Protein AF-A0A7S1HFL2-F1 (afdb_monomer)

Mean predicted aligned error: 7.96 Å

Foldseek 3Di:
DDDDDPPDDAFEEEDEQDELPDDDPCLVVVVVVVHQEYEYEANLYQQKDFDDPVCLVVLVVVCPPPPDDPVQSRTDFHDPVSLVVRVVSSCVRVSVVVSVVSVHHYYYDYDQRSRNGDVND

Structure (mmCIF, N/CA/C/O backbone):
data_AF-A0A7S1HFL2-F1
#
_entry.id   AF-A0A7S1HFL2-F1
#
loop_
_atom_site.group_PDB
_atom_site.id
_atom_site.type_symbol
_atom_site.label_atom_id
_atom_site.label_alt_id
_atom_site.label_comp_id
_atom_site.label_asym_id
_atom_site.label_entity_id
_atom_site.label_seq_id
_atom_site.pdbx_PDB_ins_code
_atom_site.Cartn_x
_atom_site.Cartn_y
_atom_site.Cartn_z
_atom_site.occupancy
_atom_site.B_iso_or_equiv
_atom_site.auth_seq_id
_atom_site.auth_comp_id
_atom_site.auth_asym_id
_atom_site.auth_atom_id
_atom_site.pdbx_PDB_model_num
ATOM 1 N N . ARG A 1 1 ? -19.509 8.795 45.569 1.00 49.56 1 ARG A N 1
ATOM 2 C CA . ARG A 1 1 ? -18.281 8.536 44.783 1.00 49.56 1 ARG A CA 1
ATOM 3 C C . ARG A 1 1 ? -18.625 8.914 43.355 1.00 49.56 1 ARG A C 1
ATOM 5 O O . ARG A 1 1 ? -19.427 8.216 42.755 1.00 49.56 1 ARG A O 1
ATOM 12 N N . ASN A 1 2 ? -18.162 10.076 42.904 1.00 45.69 2 ASN A N 1
ATOM 13 C CA . ASN A 1 2 ? -18.448 10.583 41.564 1.00 45.69 2 ASN A CA 1
ATOM 14 C C . ASN A 1 2 ? -17.575 9.798 40.585 1.00 45.69 2 ASN A C 1
ATOM 16 O O . ASN A 1 2 ? -16.364 9.736 40.781 1.00 45.69 2 ASN A O 1
ATOM 20 N N . GLY A 1 3 ? -18.198 9.133 39.615 1.00 58.06 3 GLY A N 1
ATOM 21 C CA . GLY A 1 3 ? -17.483 8.491 38.520 1.00 58.06 3 GLY A CA 1
ATOM 22 C C . GLY A 1 3 ? -16.973 9.572 37.580 1.00 58.06 3 GLY A C 1
ATOM 23 O O . GLY A 1 3 ? -17.768 10.179 36.868 1.00 58.06 3 GLY A O 1
ATOM 24 N N . GLU A 1 4 ? -15.670 9.835 37.611 1.00 61.69 4 GLU A N 1
ATOM 25 C CA . GLU A 1 4 ? -14.988 10.482 36.493 1.00 61.69 4 GLU A CA 1
ATOM 26 C C . GLU A 1 4 ? -15.217 9.612 35.255 1.00 61.69 4 GLU A C 1
ATOM 28 O O . GLU A 1 4 ? -14.902 8.419 35.255 1.00 61.69 4 GLU A O 1
ATOM 33 N N . ALA A 1 5 ? -15.831 10.189 34.222 1.00 65.38 5 ALA A N 1
ATOM 34 C CA . ALA A 1 5 ? -15.857 9.567 32.911 1.00 65.38 5 ALA A CA 1
ATOM 35 C C . ALA A 1 5 ? -14.399 9.355 32.487 1.00 65.38 5 ALA A C 1
ATOM 37 O O . ALA A 1 5 ? -13.624 10.311 32.479 1.00 65.38 5 ALA A O 1
ATOM 38 N N . ALA A 1 6 ? -14.017 8.108 32.205 1.00 67.50 6 ALA A N 1
ATOM 39 C CA . ALA A 1 6 ? -12.681 7.809 31.711 1.00 67.50 6 ALA A CA 1
ATOM 40 C C . ALA A 1 6 ? -12.424 8.662 30.461 1.00 67.50 6 ALA A C 1
ATOM 42 O O . ALA A 1 6 ? -13.254 8.684 29.550 1.00 67.50 6 ALA A O 1
ATOM 43 N N . GLU A 1 7 ? -11.312 9.394 30.455 1.00 75.38 7 GLU A N 1
ATOM 44 C CA . GLU A 1 7 ? -10.918 10.237 29.332 1.00 75.38 7 GLU A CA 1
ATOM 45 C C . GLU A 1 7 ? -10.885 9.386 28.053 1.00 75.38 7 GLU A C 1
ATOM 47 O O . GLU A 1 7 ? -10.297 8.299 28.034 1.00 75.38 7 GLU A O 1
ATOM 52 N N . SER A 1 8 ? -11.564 9.833 26.993 1.00 82.94 8 SER A N 1
ATOM 53 C CA . SER A 1 8 ? -11.578 9.103 25.726 1.00 82.94 8 SER A CA 1
ATOM 54 C C . SER A 1 8 ? -10.174 9.130 25.126 1.00 82.94 8 SER A C 1
ATOM 56 O O . SER A 1 8 ? -9.713 10.169 24.652 1.00 82.94 8 SER A O 1
ATOM 58 N N . ARG A 1 9 ? -9.482 7.993 25.160 1.00 89.81 9 ARG A N 1
ATOM 59 C CA . ARG A 1 9 ? -8.156 7.841 24.564 1.00 89.81 9 ARG A CA 1
ATOM 60 C C . ARG A 1 9 ? -8.297 7.649 23.058 1.00 89.81 9 ARG A C 1
ATOM 62 O O . ARG A 1 9 ? -8.972 6.722 22.634 1.00 89.81 9 ARG A O 1
ATOM 69 N N . PHE A 1 10 ? -7.613 8.486 22.286 1.00 95.38 10 PHE A N 1
ATOM 70 C CA . PHE A 1 10 ? -7.417 8.289 20.853 1.00 95.38 10 PHE A CA 1
ATOM 71 C C . PHE A 1 10 ? -6.078 7.587 20.609 1.00 95.38 10 PHE A C 1
ATOM 73 O O . PHE A 1 10 ? -5.065 7.922 21.232 1.00 95.38 10 PHE A O 1
ATOM 80 N N . SER A 1 11 ? -6.065 6.598 19.727 1.00 96.06 11 SER A N 1
ATOM 81 C CA . SER A 1 11 ? -4.929 5.726 19.460 1.00 96.06 11 SER A CA 1
ATOM 82 C C . SER A 1 11 ? -4.558 5.744 17.980 1.00 96.06 11 SER A C 1
ATOM 84 O O . SER A 1 11 ? -5.373 5.486 17.097 1.00 96.06 11 SER A O 1
ATOM 86 N N . VAL A 1 12 ? -3.289 6.055 17.718 1.00 97.75 12 VAL A N 1
ATOM 87 C CA . VAL A 1 12 ? -2.716 6.085 16.371 1.00 97.75 12 VAL A CA 1
ATOM 88 C C . VAL A 1 12 ? -1.641 5.017 16.286 1.00 97.75 12 VAL A C 1
ATOM 90 O O . VAL A 1 12 ? -0.760 4.951 17.145 1.00 97.75 12 VAL A O 1
ATOM 93 N N . MET A 1 13 ? -1.699 4.203 15.240 1.00 97.50 13 MET A N 1
ATOM 94 C CA . MET A 1 13 ? -0.617 3.304 14.850 1.00 97.50 13 MET A CA 1
ATOM 95 C C . MET A 1 13 ? -0.148 3.660 13.445 1.00 97.50 13 MET A C 1
ATOM 97 O O . MET A 1 13 ? -0.896 4.223 12.649 1.00 97.50 13 MET A O 1
ATOM 101 N N . PHE A 1 14 ? 1.105 3.358 13.142 1.00 96.88 14 PHE A N 1
ATOM 102 C CA . PHE A 1 14 ? 1.695 3.673 11.852 1.00 96.88 14 PHE A CA 1
ATOM 103 C C . PHE A 1 14 ? 2.691 2.599 11.430 1.00 96.88 14 PHE A C 1
ATOM 105 O O . PHE A 1 14 ? 3.210 1.856 12.268 1.00 96.88 14 PHE A O 1
ATOM 112 N N . GLY A 1 15 ? 2.957 2.529 10.130 1.00 94.00 15 GLY A N 1
ATOM 113 C CA . GLY A 1 15 ? 3.909 1.592 9.549 1.00 94.00 15 GLY A CA 1
ATOM 114 C C . GLY A 1 15 ? 4.395 2.045 8.178 1.00 94.00 15 GLY A C 1
ATOM 115 O O . GLY A 1 15 ? 3.791 2.907 7.544 1.00 94.00 15 GLY A O 1
ATOM 116 N N . SER A 1 16 ? 5.499 1.457 7.738 1.00 93.12 16 SER A N 1
ATOM 117 C CA . SER A 1 16 ? 6.137 1.704 6.445 1.00 93.12 16 SER A CA 1
ATOM 118 C C . SER A 1 16 ? 6.829 0.432 5.961 1.00 93.12 16 SER A C 1
ATOM 120 O O . SER A 1 16 ? 6.846 -0.584 6.665 1.00 93.12 16 SER A O 1
ATOM 122 N N . CYS A 1 17 ? 7.430 0.497 4.777 1.00 89.25 17 CYS A N 1
ATOM 123 C CA . CYS A 1 17 ? 8.318 -0.536 4.244 1.00 89.25 17 CYS A CA 1
ATOM 124 C C . CYS A 1 17 ? 7.645 -1.900 4.061 1.00 89.25 17 CYS A C 1
ATOM 126 O O . CYS A 1 17 ? 8.184 -2.958 4.406 1.00 89.25 17 CYS A O 1
ATOM 128 N N . ASN A 1 18 ? 6.445 -1.884 3.487 1.00 85.00 18 ASN A N 1
ATOM 129 C CA . ASN A 1 18 ? 5.624 -3.066 3.329 1.00 85.00 18 ASN A CA 1
ATOM 130 C C . ASN A 1 18 ? 5.770 -3.692 1.932 1.00 85.00 18 ASN A C 1
ATOM 132 O O . ASN A 1 18 ? 5.190 -3.260 0.935 1.00 85.00 18 ASN A O 1
ATOM 136 N N . LYS A 1 19 ? 6.534 -4.785 1.861 1.00 87.38 19 LYS A N 1
ATOM 137 C CA . LYS A 1 19 ? 6.695 -5.559 0.626 1.00 87.38 19 LYS A CA 1
ATOM 138 C C . LYS A 1 19 ? 5.514 -6.506 0.435 1.00 87.38 19 LYS A C 1
ATOM 140 O O . LYS A 1 19 ? 5.439 -7.5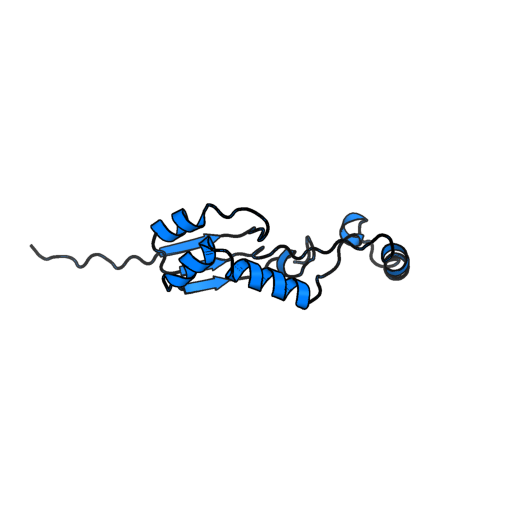53 1.072 1.00 87.38 19 LYS A O 1
ATOM 145 N N . VAL A 1 20 ? 4.625 -6.159 -0.497 1.00 86.94 20 VAL A N 1
ATOM 146 C CA . VAL A 1 20 ? 3.373 -6.886 -0.801 1.00 86.94 20 VAL A CA 1
ATOM 147 C C . VAL A 1 20 ? 3.579 -8.382 -1.079 1.00 86.94 20 VAL A C 1
ATOM 149 O O . VAL A 1 20 ? 2.706 -9.198 -0.807 1.00 86.94 20 VAL A O 1
ATOM 152 N N . ASN A 1 21 ? 4.742 -8.761 -1.606 1.00 86.25 21 ASN A N 1
ATOM 153 C CA . ASN A 1 21 ? 5.097 -10.141 -1.939 1.00 86.25 21 ASN A CA 1
ATOM 154 C C . ASN A 1 21 ? 5.703 -10.950 -0.775 1.00 86.25 21 ASN A C 1
ATOM 156 O O . ASN A 1 21 ? 6.100 -12.095 -0.990 1.00 86.25 21 ASN A O 1
ATOM 160 N N . TYR A 1 22 ? 5.808 -10.373 0.423 1.00 87.44 22 TYR A N 1
ATOM 161 C CA . TYR A 1 22 ? 6.270 -11.050 1.634 1.00 87.44 22 TYR A CA 1
ATOM 162 C C . TYR A 1 22 ? 5.096 -11.330 2.571 1.00 87.44 22 TYR A C 1
ATOM 164 O O . TYR A 1 22 ? 4.037 -10.711 2.481 1.00 87.44 22 TYR A O 1
ATOM 172 N N . GLU A 1 23 ? 5.297 -12.267 3.495 1.00 90.31 23 GLU A N 1
ATOM 173 C CA . GLU A 1 23 ? 4.355 -12.491 4.585 1.00 90.31 23 GLU A CA 1
ATOM 174 C C . GLU A 1 23 ? 4.264 -11.240 5.472 1.00 90.31 23 GLU A C 1
ATOM 176 O O . GLU A 1 23 ? 5.284 -10.656 5.842 1.00 90.31 23 GLU A O 1
ATOM 181 N N . GLN A 1 24 ? 3.041 -10.843 5.835 1.00 93.00 24 GLN A N 1
ATOM 182 C CA . GLN A 1 24 ? 2.776 -9.694 6.709 1.00 93.00 24 GLN A CA 1
ATOM 183 C C . GLN A 1 24 ? 2.163 -10.181 8.038 1.00 93.00 24 GLN A C 1
ATOM 185 O O . GLN A 1 24 ? 0.953 -10.046 8.250 1.00 93.00 24 GLN A O 1
ATOM 190 N N . PRO A 1 25 ? 2.962 -10.776 8.950 1.00 93.50 25 PRO A N 1
ATOM 191 C CA . PRO A 1 25 ? 2.459 -11.402 10.178 1.00 93.50 25 PRO A CA 1
ATOM 192 C C . PRO A 1 25 ? 2.063 -10.389 11.263 1.00 93.50 25 PRO A C 1
ATOM 194 O O . PRO A 1 25 ? 1.581 -10.773 12.325 1.00 93.50 25 PRO A O 1
ATOM 197 N N . PHE A 1 26 ? 2.276 -9.093 11.027 1.00 93.56 26 PHE A N 1
ATOM 198 C CA . PHE A 1 26 ? 2.026 -8.036 12.004 1.00 93.56 26 PHE A CA 1
ATOM 199 C C . PHE A 1 26 ? 0.560 -7.583 12.054 1.00 93.56 26 PHE A C 1
ATOM 201 O O . PHE A 1 26 ? 0.150 -7.012 13.063 1.00 93.56 26 PHE A O 1
ATOM 208 N N . TRP A 1 27 ? -0.259 -7.860 11.030 1.00 95.94 27 TRP A N 1
ATOM 209 C CA . TRP A 1 27 ? -1.660 -7.413 11.002 1.00 95.94 27 TRP A CA 1
ATOM 210 C C . TRP A 1 27 ? -2.502 -7.872 12.198 1.00 95.94 27 TRP A C 1
ATOM 212 O O . TRP A 1 27 ? -3.191 -7.024 12.764 1.00 95.94 27 TRP A O 1
ATOM 222 N N . PRO A 1 28 ? -2.424 -9.137 12.662 1.00 96.38 28 PRO A N 1
ATOM 223 C CA . PRO A 1 28 ? -3.138 -9.554 13.869 1.00 96.38 28 PRO A CA 1
ATOM 224 C C . PRO A 1 28 ? -2.715 -8.772 15.119 1.00 96.38 28 PRO A C 1
ATOM 226 O O . PRO A 1 28 ? -3.539 -8.501 15.989 1.00 96.38 28 PRO A O 1
ATOM 229 N N . ILE A 1 29 ? -1.439 -8.375 15.204 1.00 95.94 29 ILE A N 1
ATOM 230 C CA . ILE A 1 29 ? -0.909 -7.591 16.325 1.00 95.94 29 ILE A CA 1
ATOM 231 C C . ILE A 1 29 ? -1.489 -6.179 16.272 1.00 95.94 29 ILE A C 1
ATOM 233 O O . ILE A 1 29 ? -2.084 -5.735 17.251 1.00 95.94 29 ILE A O 1
ATOM 237 N N . VAL A 1 30 ? -1.394 -5.503 15.122 1.00 96.56 30 VAL A N 1
ATOM 238 C CA . VAL A 1 30 ? -1.967 -4.161 14.919 1.00 96.56 30 VAL A CA 1
ATOM 239 C C . VAL A 1 30 ? -3.468 -4.166 15.215 1.00 96.56 30 VAL A C 1
ATOM 241 O O . VAL A 1 30 ? -3.955 -3.330 15.971 1.00 96.56 30 VAL A O 1
ATOM 244 N N . GLN A 1 31 ? -4.193 -5.158 14.698 1.00 96.56 31 GLN A N 1
ATOM 245 C CA . GLN A 1 31 ? -5.624 -5.318 14.936 1.00 96.56 31 GLN A CA 1
ATOM 246 C C . GLN A 1 31 ? -5.956 -5.497 16.426 1.00 96.56 31 GLN A C 1
ATOM 248 O O . GLN A 1 31 ? -6.933 -4.922 16.902 1.00 96.56 31 GLN A O 1
ATOM 253 N N . SER A 1 32 ? -5.142 -6.241 17.185 1.00 96.81 32 SER A N 1
ATOM 254 C CA . SER A 1 32 ? -5.373 -6.474 18.621 1.00 96.81 32 SER A CA 1
ATOM 255 C C . SER A 1 32 ? -5.340 -5.196 19.468 1.00 96.81 32 SER A C 1
ATO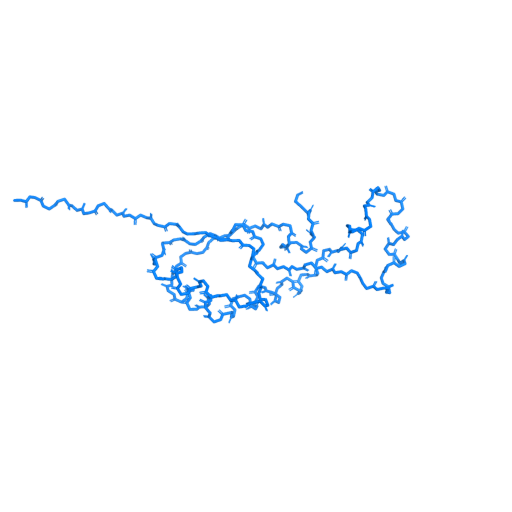M 257 O O . SER A 1 32 ? -5.943 -5.153 20.540 1.00 96.81 32 SER A O 1
ATOM 259 N N . HIS A 1 33 ? -4.690 -4.139 18.973 1.00 96.25 33 HIS A N 1
ATOM 260 C CA . HIS A 1 33 ? -4.659 -2.834 19.626 1.00 96.25 33 HIS A CA 1
ATOM 261 C C . HIS A 1 33 ? -5.889 -1.970 19.332 1.00 96.25 33 HIS A C 1
ATOM 263 O O . HIS A 1 33 ? -6.057 -0.957 20.005 1.00 96.25 33 HIS A O 1
ATOM 269 N N . SER A 1 34 ? -6.744 -2.370 18.381 1.00 95.88 34 SER A N 1
ATOM 270 C CA . SER A 1 34 ? -7.954 -1.634 17.980 1.00 95.88 34 SER A CA 1
ATOM 271 C C . SER A 1 34 ? -7.700 -0.129 17.769 1.00 95.88 34 SER A C 1
ATOM 273 O O . SER A 1 34 ? -8.344 0.683 18.433 1.00 95.88 34 SER A O 1
ATOM 275 N N . PRO A 1 35 ? -6.735 0.260 16.908 1.00 97.31 35 PRO A N 1
ATOM 276 C CA . PRO A 1 35 ? -6.406 1.665 16.706 1.00 97.31 35 PRO A CA 1
ATOM 277 C C . PRO A 1 35 ? -7.574 2.436 16.088 1.00 97.31 35 PRO A C 1
ATOM 279 O O . PRO A 1 35 ? -8.294 1.911 15.240 1.00 97.31 35 PRO A O 1
ATOM 282 N N . ASP A 1 36 ? -7.705 3.711 16.447 1.00 97.69 36 ASP A N 1
ATOM 283 C CA . ASP A 1 36 ? -8.673 4.618 15.821 1.00 97.69 36 ASP A CA 1
ATOM 284 C C . ASP A 1 36 ? -8.204 5.059 14.422 1.00 97.69 36 ASP A C 1
ATOM 286 O O . ASP A 1 36 ? -9.011 5.315 13.522 1.00 97.69 36 ASP A O 1
ATOM 290 N N . LEU A 1 37 ? -6.882 5.133 14.234 1.00 97.94 37 LEU A N 1
ATOM 291 C CA . LEU A 1 37 ? -6.230 5.558 13.000 1.00 97.94 37 LEU A CA 1
ATOM 292 C C . LEU A 1 37 ? -4.969 4.730 12.716 1.00 97.94 37 LEU A C 1
ATOM 294 O O . LEU A 1 37 ? -4.091 4.595 13.571 1.00 97.94 37 LEU A O 1
ATOM 298 N N . TRP A 1 38 ? -4.853 4.253 11.476 1.00 97.88 38 TRP A N 1
ATOM 299 C CA . TRP A 1 38 ? -3.621 3.727 10.894 1.00 97.88 38 TRP A CA 1
ATOM 300 C C . TRP A 1 38 ? -3.030 4.716 9.888 1.00 97.88 38 TRP A C 1
ATOM 302 O O . TRP A 1 38 ? -3.742 5.209 9.010 1.00 97.88 38 TRP A O 1
ATOM 312 N N . ILE A 1 39 ? -1.728 4.979 9.992 1.00 97.88 39 ILE A N 1
ATOM 313 C CA . ILE A 1 39 ? -0.994 5.838 9.059 1.00 97.88 39 ILE A CA 1
ATOM 314 C C . ILE A 1 39 ? 0.095 5.031 8.356 1.00 97.88 39 ILE A C 1
ATOM 316 O O . ILE A 1 39 ? 1.064 4.583 8.965 1.00 97.88 39 ILE A O 1
ATOM 320 N N . TRP A 1 40 ? -0.044 4.904 7.046 1.00 96.25 40 TRP A N 1
ATOM 321 C CA . TRP A 1 40 ? 1.038 4.497 6.162 1.00 96.25 40 TRP A CA 1
ATOM 322 C C . TRP A 1 40 ? 2.033 5.647 5.993 1.00 96.25 40 TRP A C 1
ATOM 324 O O . TRP A 1 40 ? 1.649 6.730 5.556 1.00 96.25 40 TRP A O 1
ATOM 334 N N . MET A 1 41 ? 3.298 5.444 6.352 1.00 94.75 41 MET A N 1
ATOM 335 C CA . MET A 1 41 ? 4.302 6.514 6.302 1.00 94.75 41 MET A CA 1
ATOM 336 C C . MET A 1 41 ? 5.119 6.546 5.007 1.00 94.75 41 MET A C 1
ATOM 338 O O . MET A 1 41 ? 5.977 7.414 4.883 1.00 94.75 41 MET A O 1
ATOM 342 N N . GLY A 1 42 ? 4.864 5.639 4.061 1.00 91.38 42 GLY A N 1
ATOM 343 C CA . GLY A 1 42 ? 5.676 5.482 2.856 1.00 91.38 42 GLY A CA 1
ATOM 344 C C . GLY A 1 42 ? 6.144 4.045 2.652 1.00 91.38 42 GLY A C 1
ATOM 345 O O . GLY A 1 42 ? 5.996 3.199 3.544 1.00 91.38 42 GLY A O 1
ATOM 346 N N . ASP A 1 43 ? 6.683 3.763 1.468 1.00 89.56 43 ASP A N 1
ATOM 347 C CA . ASP A 1 43 ? 7.023 2.412 1.018 1.00 89.56 43 ASP A CA 1
ATOM 348 C C . ASP A 1 43 ? 5.852 1.440 1.213 1.00 89.56 43 ASP A C 1
ATOM 350 O O . ASP A 1 43 ? 5.989 0.320 1.726 1.00 89.56 43 ASP A O 1
ATOM 354 N N . ASN A 1 44 ? 4.651 1.894 0.863 1.00 90.31 44 ASN A N 1
ATOM 355 C CA . ASN A 1 44 ? 3.437 1.102 1.052 1.00 90.31 44 ASN A CA 1
ATOM 356 C C . ASN A 1 44 ? 3.413 -0.066 0.062 1.00 90.31 44 ASN A C 1
ATOM 358 O O . ASN A 1 44 ? 2.874 -1.141 0.351 1.00 90.31 44 ASN A O 1
ATOM 362 N N . VAL A 1 45 ? 4.021 0.172 -1.103 1.00 90.00 45 VAL A N 1
ATOM 363 C CA . VAL A 1 45 ? 4.357 -0.809 -2.126 1.00 90.00 45 VAL A CA 1
ATOM 364 C C . VAL A 1 45 ? 5.779 -0.565 -2.640 1.00 90.00 45 VAL A C 1
ATOM 366 O O . VAL A 1 45 ? 6.272 0.554 -2.632 1.00 90.00 45 VAL A O 1
ATOM 369 N N . TYR A 1 46 ? 6.424 -1.616 -3.155 1.00 87.50 46 TYR A N 1
ATOM 370 C CA . TYR A 1 46 ? 7.753 -1.521 -3.770 1.00 87.50 46 TYR A CA 1
ATOM 371 C C . TYR A 1 46 ? 7.651 -1.709 -5.278 1.00 87.50 46 TYR A C 1
ATOM 373 O O . TYR A 1 46 ? 7.551 -2.839 -5.774 1.00 87.50 46 TYR A O 1
ATOM 381 N N . ALA A 1 47 ? 7.633 -0.601 -6.016 1.00 86.06 47 ALA A N 1
ATOM 382 C CA . ALA A 1 47 ? 7.379 -0.622 -7.450 1.00 86.06 47 ALA A CA 1
ATOM 383 C C . ALA A 1 47 ? 8.642 -0.600 -8.317 1.00 86.06 47 ALA A C 1
ATOM 385 O O . ALA A 1 47 ? 8.515 -0.672 -9.543 1.00 86.06 47 ALA A O 1
ATOM 386 N N . ASP A 1 48 ? 9.840 -0.591 -7.731 1.00 83.62 48 ASP A N 1
ATOM 387 C CA . ASP A 1 48 ? 11.114 -0.463 -8.445 1.00 83.62 48 ASP A CA 1
ATOM 388 C C . ASP A 1 48 ? 11.187 -1.369 -9.662 1.00 83.62 48 ASP A C 1
ATOM 390 O O . ASP A 1 48 ? 10.937 -2.586 -9.611 1.00 83.62 48 ASP A O 1
ATOM 394 N N . ARG A 1 49 ? 11.508 -0.768 -10.803 1.00 79.69 49 ARG A N 1
ATOM 395 C CA . ARG A 1 49 ? 11.716 -1.501 -12.041 1.00 79.69 49 ARG A CA 1
ATOM 396 C C . ARG A 1 49 ? 13.183 -1.411 -12.416 1.00 79.69 49 ARG A C 1
ATOM 398 O O . ARG A 1 49 ? 13.690 -0.336 -12.703 1.00 79.69 49 ARG A O 1
ATOM 405 N N . LYS A 1 50 ? 13.841 -2.570 -12.476 1.00 81.38 50 LYS A N 1
ATOM 406 C CA . LYS A 1 50 ? 15.140 -2.682 -13.139 1.00 81.38 50 LYS A CA 1
ATOM 407 C C . LYS A 1 50 ? 14.937 -2.707 -14.648 1.00 81.38 50 LYS A C 1
ATOM 409 O O . LYS A 1 50 ? 14.137 -3.507 -15.142 1.00 81.38 50 LYS A O 1
ATOM 414 N N . ARG A 1 51 ? 15.691 -1.877 -15.363 1.00 80.69 51 ARG A N 1
ATOM 415 C CA . ARG A 1 51 ? 15.804 -1.945 -16.820 1.00 80.69 51 ARG A CA 1
ATOM 416 C C . ARG A 1 51 ? 16.322 -3.318 -17.229 1.00 80.69 51 ARG A C 1
ATOM 418 O O . ARG A 1 51 ? 17.223 -3.883 -16.607 1.00 80.69 51 ARG A O 1
ATOM 425 N N . THR A 1 52 ? 15.752 -3.856 -18.294 1.00 82.44 52 THR A N 1
ATOM 426 C CA . THR A 1 52 ? 16.229 -5.090 -18.919 1.00 82.44 52 THR A CA 1
ATOM 427 C C . THR A 1 52 ? 17.514 -4.832 -19.702 1.00 82.44 52 THR A C 1
ATOM 429 O O . TH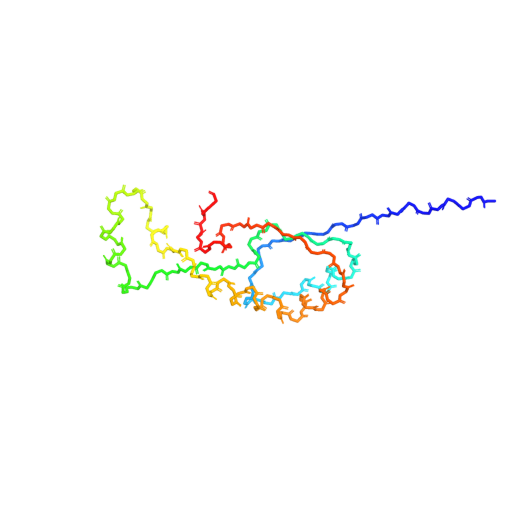R A 1 52 ? 17.775 -3.710 -20.136 1.00 82.44 52 THR A O 1
ATOM 432 N N . LEU A 1 53 ? 18.301 -5.884 -19.960 1.00 82.56 53 LEU A 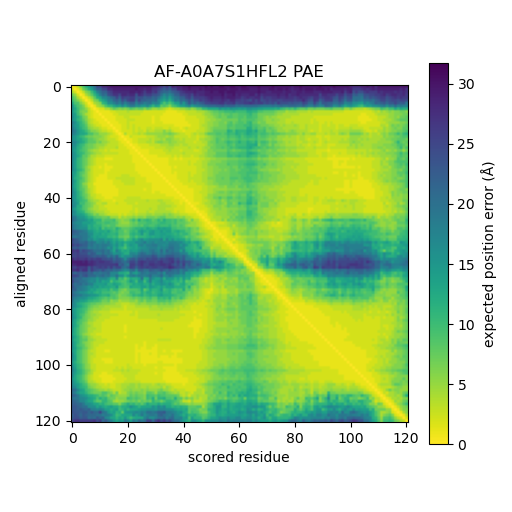N 1
ATOM 433 C CA . LEU A 1 53 ? 19.516 -5.780 -20.780 1.00 82.56 53 LEU A CA 1
ATOM 434 C C . LEU A 1 53 ? 19.235 -5.207 -22.179 1.00 82.56 53 LEU A C 1
ATOM 436 O O . LEU A 1 53 ? 20.100 -4.554 -22.756 1.00 82.56 53 LEU A O 1
ATOM 440 N N . GLN A 1 54 ? 18.029 -5.422 -22.712 1.00 81.75 54 GLN A N 1
ATOM 441 C CA . GLN A 1 54 ? 17.592 -4.877 -23.997 1.00 81.75 54 GLN A CA 1
ATOM 442 C C . GLN A 1 54 ? 17.325 -3.363 -23.947 1.00 81.75 54 GLN A C 1
ATOM 444 O O . GLN A 1 54 ? 17.471 -2.682 -24.961 1.00 81.75 54 GLN A O 1
ATOM 449 N N . GLU A 1 55 ? 16.947 -2.824 -22.789 1.00 80.31 55 GLU A N 1
ATOM 450 C CA . GLU A 1 55 ? 16.635 -1.402 -22.599 1.00 80.31 55 GLU A CA 1
ATOM 451 C C . GLU A 1 55 ? 17.892 -0.564 -22.305 1.00 80.31 55 GLU A C 1
ATOM 453 O O . GLU A 1 55 ? 17.929 0.623 -22.649 1.00 80.31 55 GLU A O 1
ATOM 458 N N . LEU A 1 56 ? 18.948 -1.179 -21.750 1.00 78.31 56 LEU A N 1
ATOM 459 C CA . LEU A 1 56 ? 20.189 -0.486 -21.369 1.00 78.31 56 LEU A CA 1
ATOM 460 C C . LEU A 1 56 ? 20.841 0.308 -22.521 1.00 78.31 56 LEU A C 1
ATOM 462 O O . LEU A 1 56 ? 21.181 1.470 -22.292 1.00 78.31 56 LEU A O 1
ATOM 466 N N . PRO A 1 57 ? 20.997 -0.216 -23.759 1.00 77.19 57 PRO A N 1
ATOM 467 C CA . PRO A 1 57 ? 21.674 0.526 -24.826 1.00 77.19 57 PRO A CA 1
ATOM 468 C C . PRO A 1 57 ? 20.936 1.808 -25.237 1.00 77.19 57 PRO A C 1
ATOM 470 O O . PRO A 1 57 ? 21.573 2.816 -25.541 1.00 77.19 57 PRO A O 1
ATOM 473 N N . ARG A 1 58 ? 19.594 1.795 -25.225 1.00 69.88 58 ARG A N 1
ATOM 474 C CA . ARG A 1 58 ? 18.781 2.988 -25.516 1.00 69.88 58 ARG A CA 1
ATOM 475 C C . ARG A 1 58 ? 18.868 4.003 -24.390 1.00 69.88 58 ARG A C 1
ATOM 477 O O . ARG A 1 58 ? 19.131 5.172 -24.654 1.00 69.88 58 ARG A O 1
ATOM 484 N N . ALA A 1 59 ? 18.683 3.558 -23.151 1.00 68.25 59 ALA A N 1
ATOM 485 C CA . ALA A 1 59 ? 18.749 4.438 -21.993 1.00 68.25 59 ALA A CA 1
ATOM 486 C C . ALA A 1 59 ? 20.128 5.120 -21.882 1.00 68.25 59 ALA A C 1
ATOM 488 O O . ALA A 1 59 ? 20.198 6.317 -21.614 1.00 68.25 59 ALA A O 1
ATOM 489 N N . TRP A 1 60 ? 21.219 4.402 -22.183 1.00 65.81 60 TRP A N 1
ATOM 490 C CA . TRP A 1 60 ? 22.583 4.929 -22.069 1.00 65.81 60 TRP A CA 1
ATOM 491 C C . TRP A 1 60 ? 22.890 6.012 -23.109 1.00 65.81 60 TRP A C 1
ATOM 493 O O . TRP A 1 60 ? 23.605 6.967 -22.816 1.00 65.81 60 TRP A O 1
ATOM 503 N N . MET A 1 61 ? 22.312 5.926 -24.316 1.00 61.47 61 MET A N 1
ATOM 504 C CA . MET A 1 61 ? 22.417 7.008 -25.307 1.00 61.47 61 MET A CA 1
ATOM 505 C C . MET A 1 61 ? 21.750 8.303 -24.829 1.00 61.47 61 MET A C 1
ATOM 507 O O . MET A 1 61 ? 22.246 9.384 -25.143 1.00 61.47 61 MET A O 1
ATOM 511 N N . HIS A 1 62 ? 20.671 8.204 -24.050 1.00 59.69 62 HIS A N 1
ATOM 512 C CA . HIS A 1 62 ? 19.958 9.359 -23.503 1.00 59.69 62 HIS A CA 1
ATOM 513 C C . HIS A 1 62 ? 20.566 9.894 -22.194 1.00 59.69 62 HIS A C 1
ATOM 515 O O . HIS A 1 62 ? 20.367 11.063 -21.878 1.00 59.69 62 HIS A O 1
ATOM 521 N N . SER A 1 63 ? 21.347 9.094 -21.456 1.00 61.44 63 SER A N 1
ATOM 522 C CA . SER A 1 63 ? 21.892 9.468 -20.138 1.00 61.44 63 SER A CA 1
ATOM 523 C C . SER A 1 63 ? 23.284 10.114 -20.164 1.00 61.44 63 SER A C 1
ATOM 525 O O . SER A 1 63 ? 23.856 10.386 -19.109 1.00 61.44 63 SER A O 1
ATOM 527 N N . ARG A 1 64 ? 23.864 10.398 -21.341 1.00 57.50 64 ARG A N 1
ATOM 528 C CA . ARG A 1 64 ? 25.239 10.940 -21.468 1.00 57.50 64 ARG A CA 1
ATOM 529 C C . ARG A 1 64 ? 25.443 12.355 -20.897 1.00 57.50 64 ARG A C 1
ATOM 531 O O . ARG A 1 64 ? 26.543 12.885 -21.014 1.00 57.50 64 ARG A O 1
ATOM 538 N N . GLN A 1 65 ? 24.423 12.968 -20.297 1.00 53.59 65 GLN A N 1
ATOM 539 C CA . GLN A 1 65 ? 24.471 14.343 -19.786 1.00 53.59 65 GLN A CA 1
ATOM 540 C C . GLN A 1 65 ? 24.167 14.486 -18.285 1.00 53.59 65 GLN A C 1
ATOM 542 O O . GLN A 1 65 ? 24.240 15.600 -17.781 1.00 53.59 65 GLN A O 1
ATOM 547 N N . SER A 1 66 ? 23.848 13.414 -17.551 1.00 61.00 66 SER A N 1
ATOM 548 C CA . SER A 1 66 ? 23.202 13.557 -16.233 1.00 61.00 66 SER A CA 1
ATOM 549 C C . SER A 1 66 ? 24.078 13.309 -14.998 1.00 61.00 66 SER A C 1
ATOM 551 O O . SER A 1 66 ? 23.584 13.488 -13.893 1.00 61.00 66 SER A O 1
ATOM 553 N N . GLY A 1 67 ? 25.351 12.905 -15.127 1.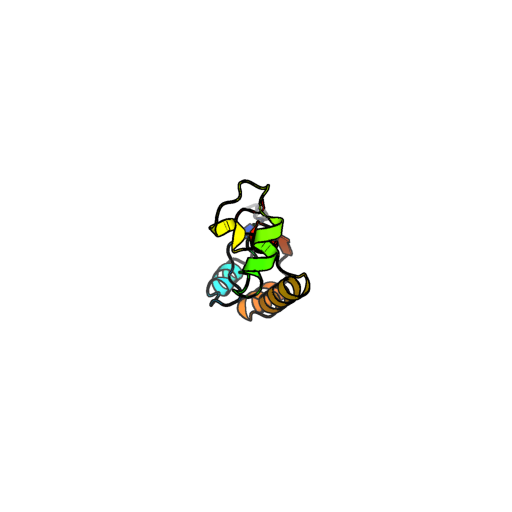00 66.44 67 GLY A N 1
ATOM 554 C CA . GLY A 1 67 ? 26.210 12.640 -13.951 1.00 66.44 67 GLY A CA 1
ATOM 555 C C . GLY A 1 67 ? 25.702 11.512 -13.033 1.00 66.44 67 GLY A C 1
ATOM 556 O O . GLY A 1 67 ? 26.142 11.392 -11.896 1.00 66.44 67 GLY A O 1
ATOM 557 N N . MET A 1 68 ? 24.772 10.703 -13.538 1.00 69.19 68 MET A N 1
ATOM 558 C CA . MET A 1 68 ? 24.043 9.666 -12.815 1.00 69.19 68 MET A CA 1
ATOM 559 C C . MET A 1 68 ? 24.924 8.433 -12.578 1.00 69.19 68 MET A C 1
ATOM 561 O O . MET A 1 68 ? 25.695 8.041 -13.463 1.00 69.19 68 MET A O 1
ATOM 565 N N . ASN A 1 69 ? 24.823 7.816 -11.397 1.00 71.44 69 ASN A N 1
ATOM 566 C CA . ASN A 1 69 ? 25.607 6.624 -11.088 1.00 71.44 69 ASN A CA 1
ATOM 567 C C . ASN A 1 69 ? 25.007 5.377 -11.778 1.00 71.44 69 ASN A C 1
ATOM 569 O O . ASN A 1 69 ? 23.867 5.376 -12.248 1.00 71.44 69 ASN A O 1
ATOM 573 N N . MET A 1 70 ? 25.797 4.304 -11.885 1.00 71.56 70 MET A N 1
ATOM 574 C CA . MET A 1 70 ? 25.359 3.088 -12.578 1.00 71.56 70 MET A CA 1
ATOM 575 C C . MET A 1 70 ? 24.144 2.432 -11.910 1.00 71.56 70 MET A C 1
ATOM 577 O O . MET A 1 70 ? 23.331 1.862 -12.625 1.00 71.56 70 MET A O 1
ATOM 581 N N . LEU A 1 71 ? 24.012 2.495 -10.583 1.00 71.25 71 LEU A N 1
ATOM 582 C CA . LEU A 1 71 ? 22.868 1.930 -9.866 1.00 71.25 71 LEU A CA 1
ATOM 583 C C . LEU A 1 71 ? 21.589 2.704 -10.186 1.00 71.25 71 LEU A C 1
ATOM 585 O O . LEU A 1 71 ? 20.630 2.068 -10.606 1.00 71.25 71 LEU A O 1
ATOM 589 N N . ASP A 1 72 ? 21.594 4.035 -10.124 1.00 69.25 72 ASP A N 1
ATOM 590 C CA . ASP A 1 72 ? 20.421 4.859 -10.470 1.00 69.25 72 ASP A CA 1
ATOM 591 C C . ASP A 1 72 ? 20.007 4.632 -11.932 1.00 69.25 72 ASP A C 1
ATOM 593 O O . ASP A 1 72 ? 18.828 4.548 -12.272 1.00 69.25 72 ASP A O 1
ATOM 597 N N . PHE A 1 73 ? 20.991 4.433 -12.816 1.00 74.50 73 PHE A N 1
ATOM 598 C CA . PHE A 1 73 ? 20.748 4.096 -14.215 1.00 74.50 73 PHE A CA 1
ATOM 599 C C . PHE A 1 73 ? 20.083 2.724 -14.410 1.00 74.50 73 PHE A C 1
ATOM 601 O O . PHE A 1 73 ? 19.441 2.482 -15.436 1.00 74.50 73 PHE A O 1
ATOM 608 N N . LEU A 1 74 ? 20.213 1.794 -13.466 1.00 76.31 74 LEU A N 1
ATOM 609 C CA . LEU A 1 74 ? 19.545 0.499 -13.577 1.00 76.31 74 LEU A CA 1
ATOM 610 C C . LEU A 1 74 ? 18.056 0.584 -13.255 1.00 76.31 74 LEU A C 1
ATOM 612 O O . LEU A 1 74 ?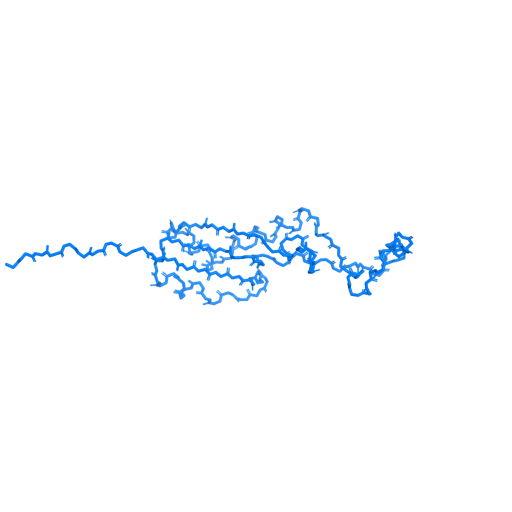 17.327 -0.311 -13.682 1.00 76.31 74 LEU A O 1
ATOM 616 N N . PHE A 1 75 ? 17.600 1.627 -12.562 1.00 77.56 75 PHE A N 1
ATOM 617 C CA . PHE A 1 75 ? 16.211 1.763 -12.139 1.00 77.56 75 PHE A CA 1
ATOM 618 C C . PHE A 1 75 ? 15.457 2.823 -12.943 1.00 77.56 75 PHE A C 1
ATOM 620 O O . PHE A 1 75 ? 16.022 3.789 -13.461 1.00 77.56 75 PHE A O 1
ATOM 627 N N . GLU A 1 76 ? 14.157 2.614 -13.102 1.00 75.56 76 GLU A N 1
ATOM 628 C CA . GLU A 1 76 ? 13.269 3.571 -13.748 1.00 75.56 76 GLU A CA 1
ATOM 629 C C . GLU A 1 76 ? 11.875 3.545 -13.129 1.00 75.56 76 GLU A C 1
ATOM 631 O O . GLU A 1 76 ? 11.478 2.488 -12.626 1.00 75.56 76 GLU A O 1
ATOM 636 N N . PRO A 1 77 ? 11.125 4.665 -13.210 1.00 76.38 77 PRO A N 1
ATOM 637 C CA . PRO A 1 77 ? 9.791 4.728 -12.643 1.00 76.38 77 PRO A CA 1
ATOM 638 C C . PRO A 1 77 ? 8.910 3.596 -13.161 1.00 76.38 77 PRO A C 1
ATOM 640 O O . PRO A 1 77 ? 8.914 3.248 -14.349 1.00 76.38 77 PRO A O 1
ATOM 643 N N . ALA A 1 78 ? 8.119 3.033 -12.259 1.00 82.94 78 ALA A N 1
ATOM 644 C CA . ALA A 1 78 ? 7.159 2.006 -12.611 1.00 82.94 78 ALA A CA 1
ATOM 645 C C . ALA A 1 78 ? 6.030 2.583 -13.485 1.00 82.94 78 ALA A C 1
ATOM 647 O O . ALA A 1 78 ? 5.573 3.699 -13.238 1.00 82.94 78 ALA A O 1
ATOM 648 N N . PRO A 1 79 ? 5.505 1.829 -14.468 1.00 85.19 79 PRO A N 1
ATOM 649 C CA . PRO A 1 79 ? 4.276 2.229 -15.144 1.00 85.19 79 PRO A CA 1
A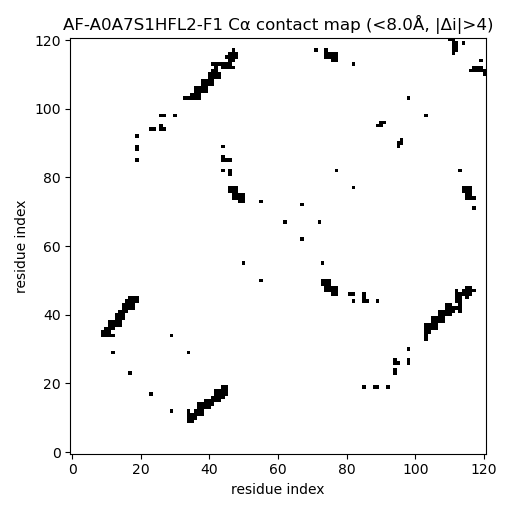TOM 650 C C . PRO A 1 79 ? 3.094 2.203 -14.161 1.00 85.19 79 PRO A C 1
ATOM 652 O O . PRO A 1 79 ? 3.039 1.337 -13.283 1.00 85.19 79 PRO A O 1
ATOM 655 N N . GLU A 1 80 ? 2.110 3.090 -14.350 1.00 87.25 80 GLU A N 1
ATOM 656 C CA . GLU A 1 80 ? 0.912 3.196 -13.492 1.00 87.25 80 GLU A CA 1
ATOM 657 C C . GLU A 1 80 ? 0.232 1.835 -13.279 1.00 87.25 80 GLU A C 1
ATOM 659 O O . GLU A 1 80 ? -0.197 1.505 -12.176 1.00 87.25 80 GLU A O 1
ATOM 664 N N . GLN A 1 81 ? 0.179 0.999 -14.320 1.00 90.25 81 GLN A N 1
ATOM 665 C CA . GLN A 1 81 ? -0.445 -0.321 -14.245 1.00 90.25 81 GLN A CA 1
ATOM 666 C C . GLN A 1 81 ? 0.257 -1.241 -13.234 1.00 90.25 81 GLN A C 1
ATOM 668 O O . GLN A 1 81 ? -0.411 -2.026 -12.565 1.00 90.25 81 GLN A O 1
ATOM 673 N N . LYS A 1 82 ? 1.586 -1.137 -13.092 1.00 88.75 82 LYS A N 1
ATOM 674 C CA . LYS A 1 82 ? 2.345 -1.905 -12.094 1.00 88.75 82 LYS A CA 1
ATOM 675 C C . LYS A 1 82 ? 2.037 -1.408 -10.684 1.00 88.75 82 LYS A C 1
ATOM 677 O O . LYS A 1 82 ? 1.807 -2.230 -9.803 1.00 88.75 82 LYS A O 1
ATOM 682 N N . LEU A 1 83 ? 1.993 -0.090 -10.488 1.00 89.12 83 LEU A N 1
ATOM 683 C CA . LEU A 1 83 ? 1.621 0.515 -9.206 1.00 89.12 83 LEU A CA 1
ATOM 684 C C . LEU A 1 83 ? 0.219 0.082 -8.780 1.00 89.12 83 LEU A C 1
ATOM 686 O O . LEU A 1 83 ? 0.043 -0.435 -7.681 1.00 89.12 83 LEU A O 1
ATOM 690 N N . ARG A 1 84 ? -0.758 0.198 -9.685 1.00 91.69 84 ARG A N 1
ATOM 691 C CA . ARG A 1 84 ? -2.137 -0.241 -9.452 1.00 91.69 84 ARG A CA 1
ATOM 692 C C . ARG A 1 84 ? -2.200 -1.707 -9.032 1.00 91.69 84 ARG A C 1
ATOM 694 O O . ARG A 1 84 ? -2.805 -2.011 -8.015 1.00 91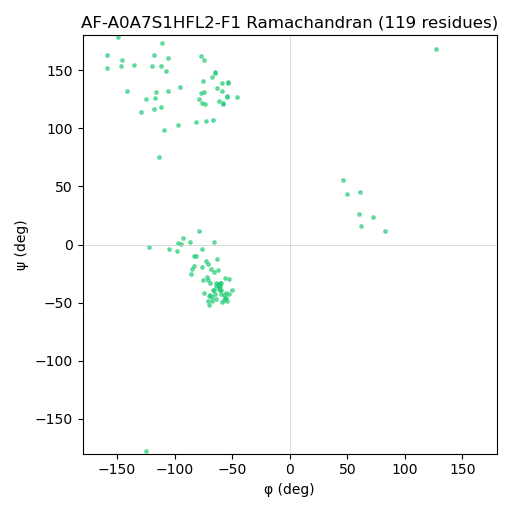.69 84 ARG A O 1
ATOM 701 N N . ALA A 1 85 ? -1.510 -2.590 -9.753 1.00 93.75 85 ALA A N 1
ATOM 702 C CA . ALA A 1 85 ? -1.485 -4.012 -9.421 1.00 93.75 85 ALA A CA 1
ATOM 703 C C . ALA A 1 85 ? -0.883 -4.297 -8.032 1.00 93.75 85 ALA A C 1
ATOM 705 O O . ALA A 1 85 ? -1.360 -5.189 -7.334 1.00 93.75 85 ALA A O 1
ATOM 706 N N . LEU A 1 86 ? 0.147 -3.551 -7.616 1.00 92.88 86 LEU A N 1
ATOM 707 C CA . LEU A 1 86 ? 0.740 -3.698 -6.284 1.00 92.88 86 LEU A CA 1
ATOM 708 C C . LEU A 1 86 ? -0.204 -3.218 -5.179 1.00 92.88 86 LEU A C 1
ATOM 710 O O . LEU A 1 86 ? -0.354 -3.907 -4.172 1.00 92.88 86 LEU A O 1
ATOM 714 N N . TYR A 1 87 ? -0.871 -2.080 -5.377 1.00 93.69 87 TYR A N 1
ATOM 715 C CA . TYR A 1 87 ? -1.871 -1.581 -4.434 1.00 93.69 87 TYR A CA 1
ATOM 716 C C . TYR A 1 87 ? -3.082 -2.515 -4.340 1.00 93.69 87 TYR A C 1
ATOM 718 O O . TYR A 1 87 ? -3.515 -2.835 -3.235 1.00 93.69 87 TYR A O 1
ATOM 726 N N . ASP A 1 88 ? -3.578 -3.024 -5.470 1.00 95.81 88 ASP A N 1
ATOM 727 C CA . ASP A 1 88 ? -4.662 -4.011 -5.504 1.00 95.81 88 ASP A CA 1
ATOM 728 C C . ASP A 1 88 ? -4.261 -5.292 -4.755 1.00 95.81 88 ASP A C 1
ATOM 730 O O . ASP A 1 88 ? -5.040 -5.830 -3.967 1.00 95.81 88 ASP A O 1
ATOM 734 N N . ALA A 1 89 ? -3.022 -5.759 -4.941 1.00 95.25 89 ALA A N 1
ATOM 735 C CA . ALA A 1 89 ? -2.492 -6.912 -4.221 1.00 95.25 89 ALA A CA 1
ATOM 736 C C . ALA A 1 89 ? -2.353 -6.649 -2.712 1.00 95.25 89 ALA A C 1
ATOM 738 O O . ALA A 1 89 ? -2.684 -7.528 -1.916 1.00 95.25 89 ALA A O 1
ATOM 739 N N . GLN A 1 90 ? -1.933 -5.446 -2.305 1.00 94.81 90 GLN A N 1
ATOM 740 C CA . GLN A 1 90 ? -1.879 -5.074 -0.892 1.00 94.81 90 GLN A CA 1
ATOM 741 C C . GLN A 1 90 ? -3.277 -5.055 -0.272 1.00 94.81 90 GLN A C 1
ATOM 743 O O . GLN A 1 90 ? -3.484 -5.654 0.780 1.00 94.81 90 GLN A O 1
ATOM 748 N N . LEU A 1 91 ? -4.251 -4.428 -0.940 1.00 94.94 91 LEU A N 1
ATOM 749 C CA . LEU A 1 91 ? -5.653 -4.394 -0.510 1.00 94.94 91 LEU A CA 1
ATOM 750 C C . LEU A 1 91 ? -6.267 -5.798 -0.410 1.00 94.94 91 LEU A C 1
ATOM 752 O O . LEU A 1 91 ? -7.099 -6.049 0.461 1.00 94.94 91 LEU A O 1
ATOM 756 N N . ALA A 1 92 ? -5.841 -6.721 -1.273 1.00 95.44 92 ALA A N 1
ATOM 757 C CA . ALA A 1 92 ? -6.271 -8.114 -1.253 1.00 95.44 92 ALA A CA 1
ATOM 758 C C . ALA A 1 92 ? -5.530 -8.983 -0.218 1.00 95.44 92 ALA A C 1
ATOM 760 O O . ALA A 1 92 ? -5.950 -10.122 0.013 1.00 95.44 92 ALA A O 1
ATOM 761 N N . HIS A 1 93 ? -4.454 -8.492 0.415 1.00 95.25 93 HIS A N 1
ATOM 762 C CA . HIS A 1 93 ? -3.691 -9.273 1.388 1.00 95.25 93 HIS A CA 1
ATOM 763 C C . HIS A 1 93 ? -4.593 -9.659 2.577 1.00 95.25 93 HIS A C 1
ATOM 765 O O . HIS A 1 93 ? -5.127 -8.763 3.233 1.00 95.25 93 HIS A O 1
ATOM 771 N N . PRO A 1 94 ? -4.756 -10.955 2.924 1.00 95.25 94 PRO A N 1
ATOM 772 C CA . PRO A 1 94 ? -5.774 -11.392 3.885 1.00 95.25 94 PRO A CA 1
ATOM 773 C C . PRO A 1 94 ? -5.700 -10.699 5.248 1.00 95.25 94 PRO A C 1
ATOM 775 O O . PRO A 1 94 ? -6.728 -10.303 5.790 1.00 95.25 94 PRO A O 1
ATOM 778 N N . GLY A 1 95 ? -4.488 -10.507 5.781 1.00 95.81 95 GLY A N 1
ATOM 779 C CA . GLY A 1 95 ? -4.290 -9.812 7.055 1.00 95.81 95 GLY A CA 1
ATOM 780 C C . GLY A 1 95 ? -4.656 -8.328 6.988 1.00 95.81 95 GLY A C 1
ATOM 781 O O . GLY A 1 95 ? -5.291 -7.815 7.904 1.00 95.81 95 GLY A O 1
ATOM 782 N N . TYR A 1 96 ? -4.323 -7.657 5.881 1.00 96.38 96 TYR A N 1
ATOM 783 C CA . TYR A 1 96 ? -4.641 -6.241 5.720 1.00 96.38 96 TYR A CA 1
ATOM 784 C C . TYR A 1 96 ? -6.130 -6.052 5.449 1.00 96.38 96 TYR A C 1
ATOM 786 O O . TYR A 1 96 ? -6.762 -5.208 6.068 1.00 96.38 96 TYR A O 1
ATOM 794 N N . LYS A 1 97 ? -6.728 -6.906 4.613 1.00 97.19 97 LYS A N 1
ATOM 795 C CA . LYS A 1 97 ? -8.171 -6.929 4.391 1.00 97.19 97 LYS A CA 1
ATOM 796 C C . LYS A 1 97 ? -8.938 -7.135 5.700 1.00 97.19 97 LYS A C 1
ATOM 798 O O . LYS A 1 97 ? -9.857 -6.377 5.978 1.00 97.19 97 LYS A O 1
ATOM 803 N N . ALA A 1 98 ? -8.544 -8.109 6.524 1.00 97.19 98 ALA A N 1
ATOM 804 C CA . ALA A 1 98 ? -9.172 -8.334 7.828 1.00 97.19 98 ALA A CA 1
ATOM 805 C C . ALA A 1 98 ? -9.026 -7.124 8.766 1.00 97.19 98 ALA A C 1
ATOM 807 O O . ALA A 1 98 ? -9.937 -6.829 9.537 1.00 97.19 98 ALA A O 1
ATOM 808 N N . PHE A 1 99 ? -7.900 -6.410 8.686 1.00 97.69 99 PHE A N 1
ATOM 809 C CA . PHE A 1 99 ? -7.697 -5.157 9.403 1.00 97.69 99 PHE A CA 1
ATOM 810 C C . PHE A 1 99 ? -8.612 -4.036 8.882 1.00 97.69 99 PHE A C 1
ATOM 812 O O . PHE A 1 99 ? -9.269 -3.381 9.684 1.00 97.69 99 PHE A O 1
ATOM 819 N N . LEU A 1 100 ? -8.744 -3.857 7.564 1.00 97.25 100 LEU A N 1
ATOM 820 C CA . LEU A 1 100 ? -9.672 -2.892 6.954 1.00 97.25 100 LEU A CA 1
ATOM 821 C C . LEU A 1 100 ? -11.137 -3.195 7.295 1.00 97.25 100 LEU A C 1
ATOM 823 O O . LEU A 1 100 ? -11.907 -2.279 7.577 1.00 97.25 100 LEU A O 1
ATOM 827 N N . ASP A 1 101 ? -11.507 -4.477 7.337 1.00 97.62 101 ASP A N 1
ATOM 828 C CA . ASP A 1 101 ? -12.856 -4.935 7.685 1.00 97.62 101 ASP A CA 1
ATOM 829 C C . ASP A 1 101 ? -13.251 -4.557 9.137 1.00 97.62 101 ASP A C 1
ATOM 831 O O . ASP A 1 101 ? -14.431 -4.619 9.482 1.00 97.62 101 ASP A O 1
ATOM 835 N N . THR A 1 102 ? -12.309 -4.117 9.989 1.00 97.19 102 THR A N 1
ATOM 836 C CA . THR A 1 102 ? -12.622 -3.560 11.325 1.00 97.19 102 THR A CA 1
ATOM 837 C C . THR A 1 102 ? -13.281 -2.181 11.280 1.00 97.19 102 THR A C 1
ATOM 839 O O . THR A 1 102 ? -13.858 -1.752 12.278 1.00 97.19 102 THR A O 1
ATOM 842 N N . GLY A 1 103 ? -13.195 -1.478 10.145 1.00 97.06 103 GLY A N 1
ATOM 843 C CA . GLY A 1 103 ? -13.647 -0.094 10.010 1.00 97.06 103 GLY A CA 1
ATOM 844 C C . GLY A 1 103 ? -12.638 0.952 10.496 1.00 97.06 103 GLY A C 1
ATOM 845 O O . GLY A 1 103 ? -13.002 2.120 10.615 1.00 97.06 103 GLY A O 1
ATOM 846 N N . VAL A 1 104 ? -11.388 0.555 10.767 1.00 97.69 104 VAL A N 1
ATOM 847 C CA . VAL A 1 104 ? -10.289 1.476 11.095 1.00 97.69 104 VAL A CA 1
ATOM 848 C C . VAL A 1 104 ? -10.125 2.557 10.022 1.00 97.69 104 VAL A C 1
ATOM 850 O O . VAL A 1 104 ? -10.185 2.282 8.821 1.00 97.69 104 VAL A O 1
ATOM 853 N N . THR A 1 105 ? -9.876 3.798 10.444 1.00 98.12 105 THR A N 1
ATOM 854 C CA . THR A 1 105 ? -9.528 4.862 9.496 1.00 98.12 105 THR A CA 1
ATOM 855 C C . THR A 1 105 ? -8.095 4.654 9.017 1.00 98.12 105 THR A C 1
ATOM 857 O O . THR A 1 105 ? -7.190 4.482 9.832 1.00 98.12 105 THR A O 1
ATOM 860 N N . VAL A 1 106 ? -7.873 4.701 7.703 1.00 97.44 106 VAL A N 1
ATOM 861 C CA . VAL A 1 106 ? -6.538 4.586 7.103 1.00 97.44 106 VAL A CA 1
ATOM 862 C C . VAL A 1 106 ? -6.182 5.867 6.364 1.00 97.44 106 VAL A C 1
ATOM 864 O O . VAL A 1 106 ? -6.911 6.301 5.475 1.00 97.44 106 VAL A O 1
ATOM 867 N N . LEU A 1 107 ? -5.032 6.439 6.709 1.00 97.12 107 LEU A N 1
ATOM 868 C CA . LEU A 1 107 ? -4.380 7.514 5.969 1.00 97.12 107 LEU A CA 1
ATOM 869 C C . LEU A 1 107 ? -3.016 7.036 5.472 1.00 97.12 107 LEU A C 1
ATOM 871 O O . LEU A 1 107 ? -2.482 6.035 5.954 1.00 97.12 107 LEU A O 1
ATOM 875 N N . GLY A 1 108 ? -2.441 7.751 4.510 1.00 93.25 108 GLY A N 1
ATOM 876 C CA . GLY A 1 108 ? -1.113 7.425 4.019 1.00 93.25 108 GLY A CA 1
ATOM 877 C C . GLY A 1 108 ? -0.414 8.576 3.319 1.00 93.25 108 GLY A C 1
ATOM 878 O O . GLY A 1 108 ? -1.063 9.446 2.736 1.00 93.25 108 GLY A O 1
ATOM 879 N N . THR A 1 109 ? 0.911 8.544 3.376 1.00 90.69 109 THR A N 1
ATOM 880 C CA . THR A 1 109 ? 1.820 9.299 2.511 1.00 90.69 109 THR A CA 1
ATOM 881 C C . THR A 1 109 ? 2.556 8.338 1.576 1.00 90.69 109 THR A C 1
ATOM 883 O O . THR A 1 109 ? 2.396 7.119 1.673 1.00 90.69 109 THR A O 1
ATOM 886 N N . TRP A 1 110 ? 3.324 8.891 0.643 1.00 84.88 110 TRP A N 1
ATOM 887 C CA . TRP A 1 110 ? 4.155 8.142 -0.301 1.00 84.88 110 TRP A CA 1
ATOM 888 C C . TRP A 1 110 ? 5.636 8.373 0.006 1.00 84.88 110 TRP A C 1
ATOM 890 O O . TRP A 1 110 ? 5.975 9.436 0.528 1.00 84.88 110 TRP A O 1
ATOM 900 N N . ASP A 1 111 ? 6.478 7.407 -0.353 1.00 80.94 111 ASP A N 1
ATOM 901 C CA . ASP A 1 111 ? 7.943 7.513 -0.389 1.00 80.94 111 ASP A CA 1
ATOM 902 C C . ASP A 1 111 ? 8.474 7.133 -1.787 1.00 80.94 111 ASP A C 1
ATOM 904 O O . ASP A 1 111 ? 7.708 6.876 -2.721 1.00 80.94 111 ASP A O 1
ATOM 908 N N . ASP A 1 112 ? 9.785 7.141 -1.968 1.00 69.19 112 ASP A N 1
ATOM 909 C CA . ASP A 1 112 ? 10.486 6.922 -3.232 1.00 69.19 112 ASP A CA 1
ATOM 910 C C . ASP A 1 112 ? 10.084 5.618 -3.965 1.00 69.19 112 ASP A C 1
ATOM 912 O O . ASP A 1 112 ? 9.786 5.619 -5.172 1.00 69.19 112 ASP A O 1
ATOM 916 N N . HIS A 1 113 ? 9.938 4.512 -3.236 1.00 75.00 113 HIS A N 1
ATOM 917 C CA . HIS A 1 113 ? 9.527 3.228 -3.799 1.00 75.00 113 HIS A CA 1
ATOM 918 C C . HIS A 1 113 ? 8.069 3.206 -4.292 1.00 75.00 113 HIS A C 1
ATOM 920 O O . HIS A 1 113 ? 7.742 2.416 -5.193 1.00 75.00 113 HIS A O 1
ATOM 926 N N . ASP A 1 114 ? 7.216 4.115 -3.803 1.00 70.69 114 ASP A N 1
ATOM 927 C CA . ASP A 1 114 ? 5.847 4.310 -4.299 1.00 70.69 114 ASP A CA 1
ATOM 928 C C . ASP A 1 114 ? 5.821 5.002 -5.681 1.00 70.69 114 ASP A C 1
ATOM 930 O O . ASP A 1 114 ? 4.813 4.930 -6.387 1.00 70.69 114 ASP A O 1
ATOM 934 N N . TYR A 1 115 ? 6.936 5.600 -6.125 1.00 67.31 115 TYR A N 1
ATOM 935 C CA . TYR A 1 115 ? 7.145 6.092 -7.499 1.00 67.31 115 TYR A CA 1
ATOM 936 C C . TYR A 1 115 ? 7.926 5.100 -8.381 1.00 67.31 115 TYR A C 1
ATOM 938 O O . TYR A 1 115 ? 8.066 5.292 -9.595 1.00 67.31 115 TYR A O 1
ATOM 946 N N . GLY A 1 116 ? 8.416 4.006 -7.792 1.00 60.09 116 GLY A N 1
ATOM 947 C CA . GLY A 1 116 ? 9.240 3.006 -8.467 1.00 60.09 116 GLY A CA 1
ATOM 948 C C . GLY A 1 116 ? 10.663 3.476 -8.771 1.00 60.09 116 GLY A C 1
ATOM 949 O O . GLY A 1 116 ? 11.282 2.948 -9.697 1.00 60.09 116 GLY A O 1
ATOM 950 N N . LEU A 1 117 ? 11.163 4.456 -8.019 1.00 61.62 117 LEU A N 1
ATOM 951 C CA . LEU A 1 117 ? 12.524 4.973 -8.101 1.00 61.62 117 LEU A CA 1
ATOM 952 C C . LEU A 1 117 ? 13.130 4.996 -6.700 1.00 61.62 117 LEU A C 1
ATOM 954 O O . LEU A 1 117 ? 12.714 5.801 -5.882 1.00 61.62 117 LEU A O 1
ATOM 958 N N . ASN A 1 118 ? 14.147 4.175 -6.463 1.00 62.06 118 ASN A N 1
ATOM 959 C CA . ASN A 1 118 ? 14.996 4.297 -5.280 1.00 62.06 118 ASN A CA 1
ATOM 960 C C . ASN A 1 118 ? 15.659 5.692 -5.250 1.00 62.06 118 ASN A C 1
ATOM 962 O O . ASN A 1 118 ? 16.215 6.117 -6.264 1.00 62.06 118 ASN A O 1
ATOM 966 N N . GLU A 1 119 ? 15.603 6.376 -4.108 1.00 60.16 119 GLU A N 1
ATOM 967 C CA . GLU A 1 119 ? 16.063 7.755 -3.865 1.00 60.16 119 GLU A CA 1
ATOM 968 C C . GLU A 1 119 ? 15.368 8.831 -4.730 1.00 60.16 119 GLU A C 1
ATOM 970 O O . GLU A 1 119 ? 15.929 9.889 -5.005 1.00 60.16 119 GLU A O 1
ATOM 975 N N . GLY A 1 120 ? 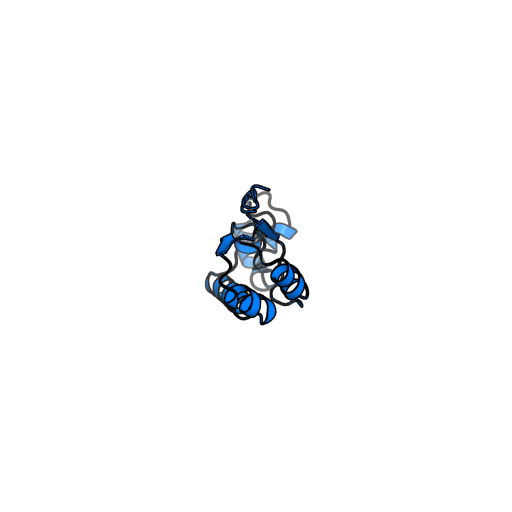14.132 8.581 -5.174 1.00 55.28 120 GLY A N 1
ATOM 976 C CA . GLY A 1 120 ? 13.322 9.506 -5.980 1.00 55.28 120 GLY A CA 1
ATOM 977 C C . GLY A 1 120 ? 12.633 10.655 -5.222 1.00 55.28 120 GLY A C 1
ATOM 978 O O . GLY A 1 120 ? 11.746 11.283 -5.806 1.00 55.28 120 GLY A O 1
ATOM 979 N N . GLY A 1 121 ? 12.991 10.882 -3.952 1.00 47.50 121 GLY A N 1
ATOM 980 C CA . GLY A 1 121 ? 12.418 11.902 -3.056 1.00 47.50 121 GLY A CA 1
ATOM 981 C C . GLY A 1 121 ? 13.004 13.304 -3.204 1.00 47.50 121 GLY A C 1
ATOM 982 O O . GLY A 1 121 ? 14.199 13.433 -3.551 1.00 47.50 121 GLY A O 1
#

Nearest PDB structures (foldseek):
  1sfj-assembly1_B  TM=2.745E-01  e=1.697E+00  Staphylococcus aureus subsp. aureus MRSA252
  3u9i-assembly1_B  TM=2.758E-01  e=4.544E+00  Roseiflexus sp. RS-1
  3mt1-assembly1_B  TM=2.575E-01  e=2.356E+00  Sinorhizobium meliloti
  6acs-assembly1_B  TM=2.749E-01  e=7.196E+00  Acinetobacter baumannii

Solvent-accessible surface area (backbone atoms only — not comparable to full-atom values): 7180 Å² total; per-residue (Å²): 135,83,82,75,77,76,78,86,80,85,42,78,45,71,50,56,72,38,55,68,92,51,91,66,84,58,36,67,58,56,49,73,66,65,45,60,30,39,34,38,68,10,26,71,34,74,38,62,31,71,63,49,85,82,47,46,69,61,52,53,71,73,49,80,81,65,89,70,54,74,71,64,68,37,45,38,65,42,56,69,70,59,48,51,53,44,52,53,48,41,59,64,31,67,46,53,36,58,42,52,72,70,68,49,44,78,50,69,55,76,36,28,30,60,54,3,24,84,83,64,113

Organism: Hemiselmis andersenii (NCBI:txid464988)

Sequence (121 aa):
RNGEAAESRFSVMFGSCNKVNYEQPFWPIVQSHSPDLWIWMGDNVYADRKRTLQELPRAWMHSRQSGMNMLDFLFEPAPEQKLRALYDAQLAHPGYKAFLDTGVTVLGTWDDHDYGLNEGG

pLDDT: mean 83.59, std 13.93, range [45.69, 98.12]

Secondary structure (DSSP, 8-state):
---PPPP----EEEE----TTS--TTHHHHHHT--SEEEE-S-SS---EEPPTTTHHHHHHH-TTS---HHHHHEEPPPHHHHHHHHHHHHH-HHHHHHHTTT-EEEE---GGGGT-TT--

InterPro domains:
  IPR038607 PhoD-like superfamily [G3DSA:3.60.21.70] (4-121)

Radius of gyration: 20.08 Å; Cα contacts (8 Å, |Δi|>4): 169; chains: 1; bounding box: 45×27×70 Å